Protein AF-A0A3D4ZJP1-F1 (afdb_monomer_lite)

Sequence (135 aa):
MFPLFLSSDGKLFPSTAQRVWLLLAASKVKVLAYTPKEESEINAKILFQKARDAAASLLEEYRNELEQSIQKELGRLTALGDYQTSQVEKTALDEVRHHRQARLALFNEAVEKEVHALRNFHPSLSCKLMVSLGG

Foldseek 3Di:
DFDWDQDPVGDTDVVVRVVVVVCVVPDPDDCPDDDDPVRVVVVVVVVVVVVCVVVVVVVVVVLVVLVVVLVVVVVVVVVVLVVQLVVLVVDPDPVSSVVSVVVSVVVVVVSVVVSVCSNPDDDPPDDDDDDDPDD

Secondary structure (DSSP, 8-state):
--PPPBPTTS-B-HHHHHHHHHHHHHS----S----HHHHHHHHHHHHHHHHHHHHHHHHHHHHHHHHHHHHHHHHHHHHHHHHHHHHHT-S-HHHHHHHHHHHHHHHHHHHHHHHHHHT---------------

Radius of gyration: 27.96 Å; chains: 1; bounding box: 59×34×74 Å

Structure (mmCIF, N/CA/C/O backbone):
data_AF-A0A3D4ZJP1-F1
#
_entry.id   AF-A0A3D4ZJP1-F1
#
loop_
_atom_site.group_PDB
_atom_site.id
_atom_site.type_symbol
_atom_site.label_atom_id
_atom_site.label_alt_id
_atom_site.label_comp_id
_atom_site.label_asym_id
_atom_site.label_entity_id
_atom_site.label_seq_id
_atom_site.pdbx_PDB_ins_code
_atom_site.Cartn_x
_atom_site.Cartn_y
_atom_site.Cartn_z
_atom_site.occupancy
_atom_site.B_iso_or_equiv
_atom_site.auth_seq_id
_atom_site.auth_comp_id
_atom_site.auth_asym_id
_atom_site.auth_atom_id
_atom_site.pdbx_PDB_model_num
ATOM 1 N N . MET A 1 1 ? -34.333 0.331 7.446 1.00 55.53 1 MET A N 1
ATOM 2 C CA . MET A 1 1 ? -33.287 -0.462 6.762 1.00 55.53 1 MET A CA 1
ATOM 3 C C . MET A 1 1 ? -32.349 -0.983 7.843 1.00 55.53 1 MET A C 1
ATOM 5 O O . MET A 1 1 ? -31.976 -0.180 8.687 1.00 55.53 1 MET A O 1
ATOM 9 N N . PHE A 1 2 ? -32.060 -2.285 7.904 1.00 61.75 2 PHE A N 1
ATOM 10 C CA . PHE A 1 2 ? -31.168 -2.869 8.920 1.00 61.75 2 PHE A CA 1
ATOM 11 C C . PHE A 1 2 ? -29.873 -3.385 8.269 1.00 61.75 2 PHE A C 1
ATOM 13 O O . PHE A 1 2 ? -29.917 -3.789 7.103 1.00 61.75 2 PHE A O 1
ATOM 20 N N . PRO A 1 3 ? -28.730 -3.370 8.981 1.00 70.62 3 PRO A N 1
ATOM 21 C CA . PRO A 1 3 ? -27.468 -3.892 8.462 1.00 70.62 3 PRO A CA 1
ATOM 22 C C . PRO A 1 3 ? -27.575 -5.376 8.091 1.00 70.62 3 PRO A C 1
ATOM 24 O O . PRO A 1 3 ? -28.120 -6.168 8.864 1.00 70.62 3 PRO A O 1
ATOM 27 N N . LEU A 1 4 ? -27.041 -5.744 6.924 1.00 72.75 4 LEU A N 1
ATOM 28 C CA . LEU A 1 4 ? -26.951 -7.127 6.454 1.00 72.75 4 LEU A CA 1
ATOM 29 C C . LEU A 1 4 ? -25.629 -7.758 6.895 1.00 72.75 4 LEU A C 1
ATOM 31 O O . LEU A 1 4 ? -24.588 -7.103 6.877 1.00 72.75 4 LEU A O 1
ATOM 35 N N . PHE A 1 5 ? -25.667 -9.043 7.241 1.00 73.81 5 PHE A N 1
ATOM 36 C CA . PHE A 1 5 ? -24.460 -9.815 7.519 1.00 73.81 5 PHE A CA 1
ATOM 37 C C . PHE A 1 5 ? -23.880 -10.370 6.219 1.00 73.81 5 PHE A C 1
ATOM 39 O O . PHE A 1 5 ? -24.604 -10.990 5.434 1.00 73.81 5 PHE A O 1
ATOM 46 N N . LEU A 1 6 ? -22.580 -10.146 6.022 1.00 64.44 6 LEU A N 1
ATOM 47 C CA . LEU A 1 6 ? -21.780 -10.754 4.965 1.00 64.44 6 LEU A CA 1
ATOM 48 C C . LEU A 1 6 ? -20.966 -11.894 5.578 1.00 64.44 6 LEU A C 1
ATOM 50 O O . LEU A 1 6 ? -20.211 -11.673 6.525 1.00 64.44 6 LEU A O 1
ATOM 54 N N . SER A 1 7 ? -21.137 -13.107 5.065 1.00 71.50 7 SER A N 1
ATOM 55 C CA . SER A 1 7 ? -20.356 -14.264 5.501 1.00 71.50 7 SER A CA 1
ATOM 56 C C . SER A 1 7 ? -18.935 -14.254 4.928 1.00 71.50 7 SER A C 1
ATOM 58 O O . SER A 1 7 ? -18.621 -13.511 3.996 1.00 71.50 7 SER A O 1
ATOM 60 N N . SER A 1 8 ? -18.072 -15.122 5.463 1.00 66.44 8 SER A N 1
ATOM 61 C CA . SER A 1 8 ? -16.702 -15.322 4.970 1.00 66.44 8 SER A CA 1
ATOM 62 C C . SER A 1 8 ? -16.637 -15.823 3.520 1.00 66.44 8 SER A C 1
ATOM 64 O O . SER A 1 8 ? -15.652 -15.555 2.841 1.00 66.44 8 SER A O 1
ATOM 66 N N . ASP A 1 9 ? -17.687 -16.485 3.021 1.00 77.75 9 ASP A N 1
ATOM 67 C CA . ASP A 1 9 ? -17.853 -16.886 1.614 1.00 77.75 9 ASP A CA 1
ATOM 68 C C . ASP A 1 9 ? -18.565 -15.825 0.746 1.00 77.75 9 ASP A C 1
ATOM 70 O O . ASP A 1 9 ? -18.923 -16.099 -0.398 1.00 77.75 9 ASP A O 1
ATOM 74 N N . GLY A 1 10 ? -18.769 -14.606 1.261 1.00 76.12 10 GLY A N 1
ATOM 75 C CA . GLY A 1 10 ? -19.270 -13.461 0.491 1.00 76.12 10 GLY A CA 1
ATOM 76 C C . GLY A 1 10 ? -20.780 -13.449 0.242 1.00 76.12 10 GLY A C 1
ATOM 77 O O . GLY A 1 10 ? -21.258 -12.686 -0.598 1.00 76.12 10 GLY A O 1
ATOM 78 N N . LYS A 1 11 ? -21.555 -14.269 0.959 1.00 78.38 11 LYS A N 1
ATOM 79 C CA . LYS A 1 11 ? -23.014 -14.326 0.818 1.00 78.38 11 LYS A CA 1
ATOM 80 C C . LYS A 1 11 ? -23.709 -13.405 1.811 1.00 78.38 11 LYS A C 1
ATOM 82 O O . LYS A 1 11 ? -23.265 -13.215 2.943 1.00 78.38 11 LYS A O 1
ATOM 87 N N . LEU A 1 12 ? -24.835 -12.847 1.373 1.00 77.62 12 LEU A N 1
ATOM 88 C CA . LEU A 1 12 ? -25.717 -12.023 2.194 1.00 77.62 12 LEU A CA 1
ATOM 89 C C . LEU A 1 12 ? -26.919 -12.849 2.647 1.00 77.62 12 LEU A C 1
ATOM 91 O O . LEU A 1 12 ? -27.537 -13.546 1.842 1.00 77.62 12 LEU A O 1
ATOM 95 N N . PHE A 1 13 ? -27.291 -12.717 3.920 1.00 79.56 13 PHE A N 1
ATOM 96 C CA . PHE A 1 13 ? -28.424 -13.441 4.506 1.00 79.56 13 PHE A CA 1
ATOM 97 C C . PHE A 1 13 ? -29.442 -12.470 5.124 1.00 79.56 13 PHE A C 1
ATOM 99 O O . PHE A 1 13 ? -29.441 -12.266 6.340 1.00 79.56 13 PHE A O 1
ATOM 106 N N . PRO A 1 14 ? -30.324 -11.850 4.315 1.00 80.56 14 PRO A N 1
ATOM 107 C CA . PRO A 1 14 ? -31.226 -10.796 4.783 1.00 80.56 14 PRO A CA 1
ATOM 108 C C . PRO A 1 14 ? -32.246 -11.260 5.817 1.00 80.56 14 PRO A C 1
ATOM 110 O O . PRO A 1 14 ? -32.472 -10.571 6.807 1.00 80.56 14 PRO A O 1
ATOM 113 N N . SER A 1 15 ? -32.824 -12.443 5.624 1.00 81.69 15 SER A N 1
ATOM 114 C CA . SER A 1 15 ? -33.786 -13.048 6.550 1.00 81.69 15 SER A CA 1
ATOM 115 C C . SER A 1 15 ? -33.142 -13.389 7.895 1.00 81.69 15 SER A C 1
ATOM 117 O O . SER A 1 15 ? -33.716 -13.108 8.948 1.00 81.69 15 SER A O 1
ATOM 119 N N . THR A 1 16 ? -31.918 -13.922 7.879 1.00 79.50 16 THR A N 1
ATOM 120 C CA . THR A 1 16 ? -31.125 -14.161 9.093 1.00 79.50 16 THR A CA 1
ATOM 121 C C . THR A 1 16 ? -30.781 -12.849 9.788 1.00 79.50 16 THR A C 1
ATOM 123 O O . THR A 1 16 ? -30.969 -12.737 10.997 1.00 79.50 16 THR A O 1
ATOM 126 N N . ALA A 1 17 ? -30.354 -11.833 9.030 1.00 76.50 17 ALA A N 1
ATOM 127 C CA . ALA A 1 17 ? -30.058 -10.511 9.568 1.00 76.50 17 ALA A CA 1
ATOM 128 C C . ALA A 1 17 ? -31.276 -9.897 10.261 1.00 76.50 17 ALA A C 1
ATOM 130 O O . ALA A 1 17 ? -31.193 -9.496 11.420 1.00 76.50 17 ALA A O 1
ATOM 131 N N . GLN A 1 18 ? -32.432 -9.919 9.599 1.00 80.88 18 GLN A N 1
ATOM 132 C CA . GLN A 1 18 ? -33.685 -9.441 10.168 1.00 80.88 18 GLN A CA 1
ATOM 133 C C . GLN A 1 18 ? -34.052 -10.184 11.455 1.00 80.88 18 GLN A C 1
ATOM 135 O O . GLN A 1 18 ? -34.408 -9.554 12.448 1.00 80.88 18 GLN A O 1
ATOM 140 N N . ARG A 1 19 ? -33.952 -11.519 11.457 1.00 79.56 19 ARG A N 1
ATOM 141 C CA . ARG A 1 19 ? -34.281 -12.348 12.622 1.00 79.56 19 ARG A CA 1
ATOM 142 C C . ARG A 1 19 ? -33.374 -12.043 13.811 1.00 79.56 19 ARG A C 1
ATOM 144 O O . ARG A 1 19 ? -33.872 -11.926 14.924 1.00 79.56 19 ARG A O 1
ATOM 151 N N . VAL A 1 20 ? -32.071 -11.889 13.586 1.00 76.25 20 VAL A N 1
ATOM 152 C CA . VAL A 1 20 ? -31.110 -11.510 14.633 1.00 76.25 20 VAL A CA 1
ATOM 153 C C . VAL A 1 20 ? -31.426 -10.118 15.174 1.00 76.25 20 VAL A C 1
ATOM 155 O O . VAL A 1 20 ? -31.479 -9.946 16.386 1.00 76.25 20 VAL A O 1
ATOM 158 N N . TRP A 1 21 ? -31.716 -9.143 14.309 1.00 78.00 21 TRP A N 1
ATOM 159 C CA . TRP A 1 21 ? -32.101 -7.798 14.746 1.00 78.00 21 TRP A CA 1
ATOM 160 C C . TRP A 1 21 ? -33.398 -7.786 15.555 1.00 78.00 21 TRP A C 1
ATOM 162 O O . TRP A 1 21 ? -33.473 -7.104 16.573 1.00 78.00 21 TRP A O 1
ATOM 172 N N . LEU A 1 22 ? -34.398 -8.571 15.148 1.00 81.88 22 LEU A N 1
ATOM 173 C CA . LEU A 1 22 ? -35.640 -8.736 15.904 1.00 81.88 22 LEU A CA 1
ATOM 174 C C . LEU A 1 22 ? -35.396 -9.406 17.261 1.00 81.88 22 LEU A C 1
ATOM 176 O O . LEU A 1 22 ? -35.972 -8.978 18.256 1.00 81.88 22 LEU A O 1
ATOM 180 N N . LEU A 1 23 ? -34.524 -10.417 17.322 1.00 78.06 23 LEU A N 1
ATOM 181 C CA . LEU A 1 23 ? -34.141 -11.068 18.577 1.00 78.06 23 LEU A CA 1
ATOM 182 C C . LEU A 1 23 ? -33.404 -10.106 19.509 1.00 78.06 23 LEU A C 1
ATOM 184 O O . LEU A 1 23 ? -33.746 -10.039 20.683 1.00 78.06 23 LEU A O 1
ATOM 188 N N . LEU A 1 24 ? -32.453 -9.327 18.991 1.00 70.88 24 LEU A N 1
ATOM 189 C CA . LEU A 1 24 ? -31.745 -8.301 19.759 1.00 70.88 24 LEU A CA 1
ATOM 190 C C . LEU A 1 24 ? -32.714 -7.234 20.286 1.00 70.88 24 LEU A C 1
ATOM 192 O O . LEU A 1 24 ? -32.637 -6.871 21.456 1.00 70.88 24 LEU A O 1
ATOM 196 N N . ALA A 1 25 ? -33.666 -6.789 19.460 1.00 74.06 25 ALA A N 1
ATOM 197 C CA . ALA A 1 25 ? -34.672 -5.802 19.847 1.00 74.06 25 ALA A CA 1
ATOM 198 C C . ALA A 1 25 ? -35.676 -6.331 20.889 1.00 74.06 25 ALA A C 1
ATOM 200 O O . ALA A 1 25 ? -36.110 -5.579 21.758 1.00 74.06 25 ALA A O 1
ATOM 201 N N . ALA A 1 26 ? -36.051 -7.611 20.808 1.00 76.31 26 ALA A N 1
ATOM 202 C CA . ALA A 1 26 ? -36.988 -8.245 21.737 1.00 76.31 26 ALA A CA 1
ATOM 203 C C . ALA A 1 26 ? -36.313 -8.774 23.015 1.00 76.31 26 ALA A C 1
ATOM 205 O O . ALA A 1 26 ? -36.982 -9.019 24.022 1.00 76.31 26 ALA A O 1
ATOM 206 N N . SER A 1 27 ? -34.996 -8.986 22.988 1.00 70.94 27 SER A N 1
ATOM 207 C CA . SER A 1 27 ? -34.256 -9.518 24.126 1.00 70.94 27 SER A CA 1
ATOM 208 C C . SER A 1 27 ? -34.153 -8.490 25.254 1.00 70.94 27 SER A C 1
ATOM 210 O O . SER A 1 27 ? -33.738 -7.350 25.055 1.00 70.94 27 SER A O 1
ATOM 212 N N . LYS A 1 28 ? -34.495 -8.906 26.481 1.00 61.91 28 LYS A N 1
ATOM 213 C CA . LYS A 1 28 ? -34.124 -8.152 27.683 1.00 61.91 28 LYS A CA 1
ATOM 214 C C . LYS A 1 28 ? -32.607 -8.222 27.812 1.00 61.91 28 LYS A C 1
ATOM 216 O O . LYS A 1 28 ? -32.070 -9.241 28.241 1.00 61.91 28 LYS A O 1
ATOM 221 N N . VAL A 1 29 ? -31.927 -7.155 27.405 1.00 64.81 29 VAL A N 1
ATOM 222 C 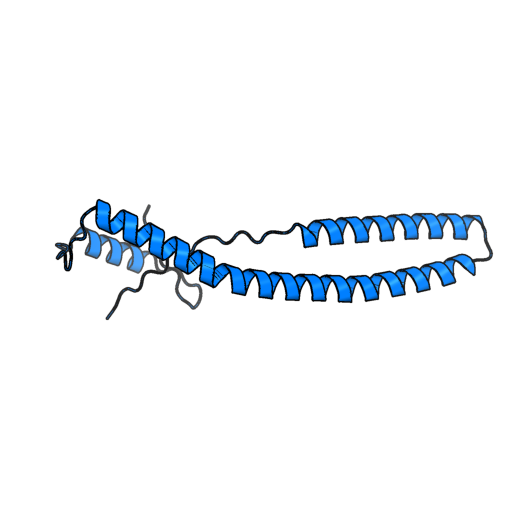CA . VAL A 1 29 ? -30.473 -7.047 27.512 1.00 64.81 29 VAL A CA 1
ATOM 223 C C . VAL A 1 29 ? -30.096 -7.158 28.986 1.00 64.81 29 VAL A C 1
ATOM 225 O O . VAL A 1 29 ? -30.386 -6.273 29.790 1.00 64.81 29 VAL A O 1
ATOM 228 N N . LYS A 1 30 ? -29.468 -8.275 29.360 1.00 63.75 30 LYS A N 1
ATOM 229 C CA . LYS A 1 30 ? -28.834 -8.404 30.668 1.00 63.75 30 LYS A CA 1
ATOM 230 C C . LYS A 1 30 ? -27.516 -7.647 30.592 1.00 63.75 30 LYS A C 1
ATOM 232 O O . LYS A 1 30 ? -26.583 -8.097 29.933 1.00 63.7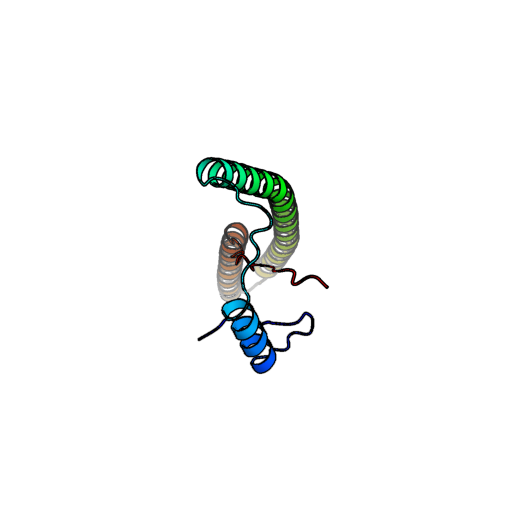5 30 LYS A O 1
ATOM 237 N N . VAL A 1 31 ? -27.449 -6.495 31.250 1.00 64.38 31 VAL A N 1
ATOM 238 C CA . VAL A 1 31 ? -26.198 -5.747 31.396 1.00 64.38 31 VAL A CA 1
ATOM 239 C C . VAL A 1 31 ? -25.254 -6.598 32.246 1.00 64.38 31 VAL A C 1
ATOM 241 O O . VAL A 1 31 ? -25.478 -6.772 33.440 1.00 64.38 31 VAL A O 1
ATOM 244 N N . LEU A 1 32 ? -24.249 -7.205 31.607 1.00 68.94 32 LEU A N 1
ATOM 245 C CA . LEU A 1 32 ? -23.260 -8.053 32.284 1.00 68.94 32 LEU A CA 1
ATOM 246 C C . LEU A 1 32 ? -22.257 -7.219 33.086 1.00 68.94 32 LEU A C 1
ATOM 248 O O . LEU A 1 32 ? -21.802 -7.650 34.140 1.00 68.94 32 LEU A O 1
ATOM 252 N N . ALA A 1 33 ? -21.947 -6.023 32.593 1.00 62.19 33 ALA A N 1
ATOM 253 C CA . ALA A 1 33 ? -21.112 -5.039 33.255 1.00 62.19 33 ALA A CA 1
ATOM 254 C C . ALA A 1 33 ? -21.547 -3.642 32.806 1.00 62.19 33 ALA A C 1
ATOM 256 O O . ALA A 1 33 ? -21.898 -3.440 31.642 1.00 62.19 33 ALA A O 1
ATOM 257 N N . TYR A 1 34 ? -21.533 -2.691 33.736 1.00 73.94 34 TYR A N 1
ATOM 258 C CA . TYR A 1 34 ? -21.738 -1.279 33.449 1.00 73.94 34 TYR A CA 1
ATOM 259 C C . TYR A 1 34 ? -20.444 -0.543 33.760 1.00 73.94 34 TYR A C 1
ATOM 261 O O . TYR A 1 34 ? -19.989 -0.547 34.902 1.00 73.94 34 TYR A O 1
ATOM 269 N N . THR A 1 35 ? -19.863 0.075 32.741 1.00 76.62 35 THR A N 1
ATOM 270 C CA . THR A 1 35 ? -18.707 0.951 32.899 1.00 76.62 35 THR A CA 1
ATOM 271 C C . THR A 1 35 ? -19.217 2.390 32.887 1.00 76.62 35 THR A C 1
ATOM 273 O O . THR A 1 35 ? -19.894 2.777 31.929 1.00 76.62 35 THR A O 1
ATOM 276 N N . PRO A 1 36 ? -18.936 3.199 33.922 1.00 87.06 36 PRO A N 1
ATOM 277 C CA . PRO A 1 36 ? -19.253 4.619 33.913 1.00 87.06 36 PRO A CA 1
ATOM 278 C C . PRO A 1 36 ? -18.703 5.307 32.660 1.00 87.06 36 PRO A C 1
ATOM 280 O O . PRO A 1 36 ? -17.685 4.900 32.092 1.00 87.06 36 PRO A O 1
ATOM 283 N N . LYS A 1 37 ? -19.380 6.370 32.220 1.00 80.75 37 LYS A N 1
ATOM 284 C CA . LYS A 1 37 ? -19.011 7.106 31.003 1.00 80.75 37 LYS A CA 1
ATOM 285 C C . LYS A 1 37 ? -17.553 7.578 31.036 1.00 80.75 37 LYS A C 1
ATOM 287 O O . LYS A 1 37 ? -16.838 7.394 30.060 1.00 80.75 37 LYS A O 1
ATOM 292 N N . GLU A 1 38 ? -17.113 8.125 32.164 1.00 86.31 38 GLU A N 1
ATOM 293 C CA . GLU A 1 38 ? -15.748 8.633 32.360 1.00 86.31 38 GLU A CA 1
ATOM 294 C C . GLU A 1 38 ? -14.696 7.539 32.144 1.00 86.31 38 GLU A C 1
ATOM 296 O O . GLU A 1 38 ? -13.730 7.718 31.405 1.00 86.31 38 GLU A O 1
ATOM 301 N N . GLU A 1 39 ? -14.926 6.362 32.720 1.00 80.38 39 GLU A N 1
ATOM 302 C CA . GLU A 1 39 ? -14.031 5.213 32.597 1.00 80.38 39 GLU A CA 1
ATOM 303 C C . GLU A 1 39 ? -14.075 4.611 31.179 1.00 80.38 39 GLU A C 1
ATOM 305 O O . GLU A 1 39 ? -13.049 4.205 30.631 1.00 80.38 39 GLU A O 1
ATOM 310 N N . SER A 1 40 ? -15.237 4.651 30.520 1.00 74.94 40 SER A N 1
ATOM 311 C CA . SER A 1 40 ? -15.392 4.251 29.115 1.00 74.94 40 SER A CA 1
ATOM 312 C C . SER A 1 40 ? -14.624 5.166 28.158 1.00 74.94 40 SER A C 1
ATOM 314 O O . SER A 1 40 ? -13.989 4.681 27.224 1.00 74.94 40 SER A O 1
ATOM 316 N N . GLU A 1 41 ? -14.638 6.481 28.389 1.00 79.06 41 GLU A N 1
ATOM 317 C CA . GLU A 1 41 ? -13.880 7.450 27.588 1.00 79.06 41 GLU A CA 1
ATOM 318 C C . GLU A 1 41 ? -12.367 7.258 27.742 1.00 79.06 41 GLU A C 1
ATOM 320 O O . GLU A 1 41 ? -11.623 7.345 26.760 1.00 79.06 41 GLU A O 1
ATOM 325 N N . ILE A 1 42 ? -11.905 6.954 28.958 1.00 84.94 42 ILE A N 1
ATOM 326 C CA . ILE A 1 42 ? -10.502 6.619 29.229 1.00 84.94 42 ILE A CA 1
ATOM 327 C C . ILE A 1 42 ? -10.119 5.329 28.497 1.00 84.94 42 ILE A C 1
ATOM 329 O O . ILE A 1 42 ? -9.134 5.308 27.757 1.00 84.94 42 ILE A O 1
ATOM 333 N N . ASN A 1 43 ? -10.924 4.275 28.630 1.00 77.12 43 ASN A N 1
ATOM 334 C CA . ASN A 1 43 ? -10.672 2.994 27.973 1.00 77.12 43 ASN A CA 1
ATOM 335 C C . ASN A 1 43 ? -10.679 3.113 26.446 1.00 77.12 43 ASN A C 1
ATOM 337 O O . ASN A 1 43 ? -9.817 2.535 25.785 1.00 77.12 43 ASN A O 1
ATOM 341 N N . ALA A 1 44 ? -11.590 3.908 25.881 1.00 75.12 44 ALA A N 1
ATOM 342 C CA . ALA A 1 44 ? -11.616 4.194 24.453 1.00 75.12 44 ALA A CA 1
ATOM 343 C C . ALA A 1 44 ? -10.318 4.875 23.996 1.00 75.12 44 ALA A C 1
ATOM 345 O O . ALA A 1 44 ? -9.710 4.432 23.024 1.00 75.12 44 ALA A O 1
ATOM 346 N N . LYS A 1 45 ? -9.841 5.898 24.719 1.00 82.19 45 LYS A N 1
ATOM 347 C CA . LYS A 1 45 ? -8.559 6.561 24.417 1.00 82.19 45 LYS A CA 1
ATOM 348 C C . LYS A 1 45 ? -7.386 5.584 24.468 1.00 82.19 45 LYS A C 1
ATOM 350 O O . LYS A 1 45 ? -6.560 5.591 23.561 1.00 82.19 45 LYS A O 1
ATOM 355 N N . ILE A 1 46 ? -7.333 4.722 25.484 1.00 83.94 46 ILE A N 1
ATOM 356 C CA . ILE A 1 46 ? -6.284 3.699 25.620 1.00 83.94 46 ILE A CA 1
ATOM 357 C C . ILE A 1 46 ? -6.338 2.710 24.453 1.00 83.94 46 ILE A C 1
ATOM 359 O O . ILE A 1 46 ? -5.301 2.384 23.881 1.00 83.94 46 ILE A O 1
ATOM 363 N N . LEU A 1 47 ? -7.530 2.243 24.080 1.00 75.44 47 LEU A N 1
ATOM 364 C CA . LEU A 1 47 ? -7.721 1.339 22.947 1.00 75.44 47 LEU A CA 1
ATOM 365 C C . LEU A 1 47 ? -7.283 1.983 21.631 1.00 75.44 47 LEU A C 1
ATOM 367 O O . LEU A 1 47 ? -6.546 1.356 20.876 1.00 75.44 47 LEU A O 1
ATOM 371 N N . PHE A 1 48 ? -7.673 3.235 21.379 1.00 78.50 48 PHE A N 1
ATOM 372 C CA . PHE A 1 48 ? -7.235 3.970 20.193 1.00 78.50 48 PHE A CA 1
ATOM 373 C C . PHE A 1 48 ? -5.725 4.181 20.173 1.00 78.50 48 PHE A C 1
ATOM 375 O O . PHE A 1 48 ? -5.112 4.014 19.122 1.00 78.50 48 PHE A O 1
ATOM 382 N N . GLN A 1 49 ? -5.117 4.499 21.317 1.00 81.62 49 GLN A N 1
ATOM 383 C CA . GLN A 1 49 ? -3.671 4.653 21.410 1.00 81.62 49 GLN A CA 1
ATOM 384 C C . GLN A 1 49 ? -2.957 3.329 21.125 1.00 81.62 49 GLN A C 1
ATOM 386 O O . GLN A 1 49 ? -2.102 3.284 20.252 1.00 81.62 49 GLN A O 1
ATOM 391 N N . LYS A 1 50 ? -3.373 2.228 21.762 1.00 80.00 50 LYS A N 1
ATOM 392 C CA . LYS A 1 50 ? -2.799 0.898 21.509 1.00 80.00 50 LYS A CA 1
ATOM 393 C C . LYS A 1 50 ? -2.975 0.454 20.060 1.00 80.00 50 LYS A C 1
ATOM 395 O O . LYS A 1 50 ? -2.051 -0.106 19.480 1.00 80.00 50 LYS A O 1
ATOM 400 N N . ALA A 1 51 ? -4.145 0.704 19.473 1.00 74.50 51 ALA A N 1
ATOM 401 C CA . ALA A 1 51 ? -4.401 0.411 18.069 1.00 74.50 51 ALA A CA 1
ATOM 402 C C . ALA A 1 51 ? -3.497 1.245 17.154 1.00 74.50 51 ALA A C 1
ATOM 404 O O . ALA A 1 51 ? -2.953 0.710 16.194 1.00 74.50 51 ALA A O 1
ATOM 405 N N . ARG A 1 52 ? -3.296 2.531 17.467 1.00 76.25 52 ARG A N 1
ATOM 406 C CA . ARG A 1 52 ? -2.384 3.413 16.734 1.00 76.25 52 ARG A CA 1
ATOM 407 C C . ARG A 1 52 ? -0.938 2.940 16.841 1.00 76.25 52 ARG A C 1
ATOM 409 O O . ARG A 1 52 ? -0.268 2.882 15.819 1.00 76.25 52 ARG A O 1
ATOM 416 N N . ASP A 1 53 ? -0.481 2.585 18.036 1.00 81.31 53 ASP A N 1
ATOM 417 C CA . ASP A 1 53 ? 0.887 2.121 18.274 1.00 81.31 53 ASP A CA 1
ATOM 418 C C . ASP A 1 53 ? 1.151 0.796 17.545 1.00 81.31 53 ASP A C 1
ATOM 420 O O . ASP A 1 53 ? 2.164 0.653 16.867 1.00 81.31 53 ASP A O 1
ATOM 424 N N . ALA A 1 54 ? 0.199 -0.143 17.601 1.00 78.88 54 ALA A N 1
ATOM 425 C CA . ALA A 1 54 ? 0.283 -1.405 16.869 1.00 78.88 54 ALA A CA 1
ATOM 426 C C . ALA A 1 54 ? 0.228 -1.204 15.344 1.00 78.88 54 ALA A C 1
ATOM 428 O O . ALA A 1 54 ? 0.959 -1.856 14.600 1.00 78.88 54 ALA A O 1
ATOM 429 N N . ALA A 1 55 ? -0.625 -0.293 14.868 1.00 76.56 55 ALA A N 1
ATOM 430 C CA . ALA A 1 55 ? -0.735 0.018 13.450 1.00 76.56 55 ALA A CA 1
ATOM 431 C C . ALA A 1 55 ? 0.488 0.776 12.923 1.00 76.56 55 ALA A C 1
ATOM 433 O O . ALA A 1 55 ? 0.816 0.617 11.755 1.00 76.56 55 ALA A O 1
ATOM 434 N N . ALA A 1 56 ? 1.169 1.581 13.745 1.00 78.12 56 ALA A N 1
ATOM 435 C CA . ALA A 1 56 ? 2.308 2.385 13.310 1.00 78.12 56 ALA A CA 1
ATOM 436 C C . ALA A 1 56 ? 3.446 1.515 12.763 1.00 78.12 56 ALA A C 1
ATOM 438 O O . ALA A 1 56 ? 3.926 1.773 11.663 1.00 78.12 56 ALA A O 1
ATOM 439 N N . SER A 1 57 ? 3.827 0.456 13.484 1.00 78.69 57 SER A N 1
ATOM 440 C CA . SER A 1 57 ? 4.859 -0.481 13.024 1.00 78.69 57 SER A CA 1
ATOM 441 C C . SER A 1 57 ? 4.453 -1.182 11.729 1.00 78.69 57 SER A C 1
ATOM 443 O O . SER A 1 57 ? 5.223 -1.199 10.776 1.00 78.69 57 SER A O 1
ATOM 445 N N . LEU A 1 58 ? 3.214 -1.678 11.665 1.00 79.00 58 LEU A N 1
ATOM 446 C CA . LEU A 1 58 ? 2.685 -2.355 10.481 1.00 79.00 58 LEU A CA 1
ATOM 447 C C . LEU A 1 58 ? 2.632 -1.417 9.260 1.00 79.00 58 LEU A C 1
ATOM 449 O O . LEU A 1 58 ? 2.951 -1.811 8.144 1.00 79.00 58 LEU A O 1
ATOM 453 N N . LEU A 1 59 ? 2.226 -0.160 9.462 1.00 78.31 59 LEU A N 1
ATOM 454 C CA . LEU A 1 59 ? 2.167 0.850 8.405 1.00 78.31 59 LEU A CA 1
ATOM 455 C C . LEU A 1 59 ? 3.561 1.228 7.904 1.00 78.31 59 LEU A C 1
ATOM 457 O O . LEU A 1 59 ? 3.725 1.412 6.701 1.00 78.31 59 LEU A O 1
ATOM 461 N N . GLU A 1 60 ? 4.553 1.329 8.790 1.00 82.31 60 GLU A N 1
ATOM 462 C CA . GLU A 1 60 ? 5.944 1.556 8.385 1.00 82.31 60 GLU A CA 1
ATOM 463 C C . GLU A 1 60 ? 6.511 0.363 7.605 1.00 82.31 60 GLU A C 1
ATOM 465 O O . GLU A 1 60 ? 7.169 0.562 6.586 1.00 82.31 60 GLU A O 1
ATOM 470 N N . GLU A 1 61 ? 6.209 -0.875 8.005 1.00 83.38 61 GLU A N 1
ATOM 471 C CA . GLU A 1 61 ? 6.574 -2.074 7.236 1.00 83.38 61 GLU A CA 1
ATOM 472 C C . GLU A 1 61 ? 5.982 -2.033 5.820 1.00 83.38 61 GLU A C 1
ATOM 474 O O . GLU A 1 61 ? 6.730 -2.079 4.842 1.00 83.38 61 GLU A O 1
ATOM 479 N N . TYR A 1 62 ? 4.667 -1.828 5.693 1.00 82.06 62 TYR A N 1
ATOM 480 C CA . TYR A 1 62 ? 4.012 -1.708 4.385 1.00 82.06 62 TYR A CA 1
ATOM 481 C C . TYR A 1 62 ? 4.562 -0.556 3.544 1.00 82.06 62 TYR A C 1
ATOM 483 O O . TYR A 1 62 ? 4.699 -0.679 2.326 1.00 82.06 62 TYR A O 1
ATOM 491 N N . ARG A 1 63 ? 4.877 0.581 4.173 1.00 82.44 63 ARG A N 1
ATOM 492 C CA . ARG A 1 63 ? 5.457 1.735 3.484 1.00 82.44 63 ARG A CA 1
ATOM 493 C C . ARG A 1 63 ? 6.843 1.411 2.934 1.00 82.44 63 ARG A C 1
ATOM 495 O O . ARG A 1 63 ? 7.145 1.788 1.803 1.00 82.44 63 ARG A O 1
ATOM 502 N N . ASN A 1 64 ? 7.659 0.698 3.703 1.00 85.25 64 ASN A N 1
ATOM 503 C CA . ASN A 1 64 ? 8.982 0.262 3.270 1.00 85.25 64 ASN A CA 1
ATOM 504 C C . ASN A 1 64 ? 8.894 -0.748 2.120 1.00 85.25 64 ASN A C 1
ATOM 506 O O . ASN A 1 64 ? 9.618 -0.606 1.136 1.00 85.25 64 ASN A O 1
ATOM 510 N N . GLU A 1 65 ? 7.989 -1.726 2.198 1.00 86.56 65 GLU A N 1
ATOM 511 C CA . GLU A 1 65 ? 7.749 -2.681 1.108 1.00 86.56 65 GLU A CA 1
ATOM 512 C C . GLU A 1 65 ? 7.286 -1.983 -0.178 1.00 86.56 65 GLU A C 1
ATOM 514 O O . GLU A 1 65 ? 7.795 -2.265 -1.268 1.00 86.56 65 GLU A O 1
ATOM 519 N N . LEU A 1 66 ? 6.357 -1.029 -0.055 1.00 83.06 66 LEU A N 1
ATOM 520 C CA . LEU A 1 66 ? 5.874 -0.239 -1.184 1.00 83.06 66 LEU A CA 1
ATOM 521 C C . LEU A 1 66 ? 7.008 0.572 -1.822 1.00 83.06 66 LEU A C 1
ATOM 523 O O . LEU A 1 66 ? 7.170 0.535 -3.041 1.00 83.06 66 LEU A O 1
ATOM 527 N N . GLU A 1 67 ? 7.818 1.269 -1.021 1.00 85.69 67 GLU A N 1
ATOM 528 C CA . GLU A 1 67 ? 8.937 2.069 -1.528 1.00 85.69 67 GLU A CA 1
ATOM 529 C C . GLU A 1 67 ? 9.998 1.189 -2.206 1.00 85.69 67 GLU A C 1
ATOM 531 O O . GLU A 1 67 ? 10.492 1.544 -3.275 1.00 85.69 67 GLU A O 1
ATOM 536 N N . GLN A 1 68 ? 10.300 0.006 -1.661 1.00 88.88 68 GLN A N 1
ATOM 537 C CA . GLN A 1 68 ? 11.194 -0.960 -2.311 1.00 88.88 68 GLN A CA 1
ATOM 538 C C . GLN A 1 68 ? 10.642 -1.431 -3.662 1.00 88.88 68 GLN A C 1
ATOM 540 O O . GLN A 1 68 ? 11.386 -1.518 -4.643 1.00 88.88 68 GLN A O 1
ATOM 545 N N . SER A 1 69 ? 9.338 -1.707 -3.739 1.00 87.44 69 SER A N 1
ATOM 546 C CA . SER A 1 69 ? 8.684 -2.083 -4.994 1.00 87.44 69 SER A CA 1
ATOM 547 C C . SER A 1 69 ? 8.744 -0.951 -6.023 1.00 87.44 69 SER A C 1
ATOM 549 O O . SER A 1 69 ? 9.076 -1.197 -7.185 1.00 87.44 69 SER A O 1
ATOM 551 N N . ILE A 1 70 ? 8.478 0.290 -5.600 1.00 85.31 70 ILE A N 1
ATOM 552 C CA . ILE A 1 70 ? 8.588 1.484 -6.449 1.00 85.31 70 ILE A CA 1
ATOM 553 C C . ILE A 1 70 ? 10.024 1.641 -6.958 1.00 85.31 70 ILE A C 1
ATOM 555 O O . ILE A 1 70 ? 10.224 1.827 -8.154 1.00 85.31 70 ILE A O 1
ATOM 559 N N . GLN A 1 71 ? 11.033 1.516 -6.092 1.00 87.69 71 GLN A N 1
ATOM 560 C CA . GLN A 1 71 ? 12.443 1.640 -6.478 1.00 87.69 71 GLN A CA 1
ATOM 561 C C . GLN A 1 71 ? 12.885 0.567 -7.473 1.00 87.69 71 GLN A C 1
ATOM 563 O O . GLN A 1 71 ? 13.598 0.868 -8.431 1.00 87.69 71 GLN A O 1
ATOM 568 N N . LYS A 1 72 ? 12.447 -0.679 -7.280 1.00 89.31 72 LYS A N 1
ATOM 569 C CA . LYS A 1 72 ? 12.738 -1.774 -8.209 1.00 89.31 72 LYS A CA 1
ATOM 570 C C . LYS A 1 72 ? 12.162 -1.494 -9.595 1.00 89.31 72 LYS A C 1
ATOM 572 O O . LYS A 1 72 ? 12.851 -1.677 -10.600 1.00 89.31 72 LYS A O 1
ATOM 577 N N . GLU A 1 73 ? 10.912 -1.047 -9.644 1.00 85.94 73 GLU A N 1
ATOM 578 C CA . GLU A 1 73 ? 10.233 -0.756 -10.903 1.00 85.94 73 GLU A CA 1
ATOM 579 C C . GLU A 1 73 ? 10.811 0.490 -11.586 1.00 85.94 73 GLU A C 1
ATOM 581 O O . GLU A 1 73 ? 11.051 0.473 -12.791 1.00 85.94 73 GLU A O 1
ATOM 586 N N . LEU A 1 74 ? 11.157 1.523 -10.812 1.00 87.75 74 LEU A N 1
ATOM 587 C CA . LEU A 1 74 ? 11.913 2.683 -11.286 1.00 87.75 74 LEU A CA 1
ATOM 588 C C . LEU A 1 74 ? 13.241 2.271 -11.918 1.00 87.75 74 LEU A C 1
ATOM 590 O O . LEU A 1 74 ? 13.524 2.679 -13.037 1.00 87.75 74 LEU A O 1
ATOM 594 N N . GLY A 1 75 ? 14.029 1.421 -11.256 1.00 86.38 75 GLY A N 1
ATOM 595 C CA . GLY A 1 75 ? 15.292 0.929 -11.812 1.00 86.38 75 GLY A CA 1
ATOM 596 C C . GLY A 1 75 ? 15.105 0.225 -13.161 1.00 86.38 75 GLY A C 1
ATOM 597 O O . GLY A 1 75 ? 15.889 0.437 -14.088 1.00 86.38 75 GLY A O 1
ATOM 598 N N . ARG A 1 76 ? 14.028 -0.559 -13.307 1.00 89.69 76 ARG A N 1
ATOM 599 C CA . ARG A 1 76 ? 13.658 -1.209 -14.574 1.00 89.69 76 ARG A CA 1
ATOM 600 C C . ARG A 1 76 ? 13.285 -0.193 -15.657 1.00 89.69 76 ARG A C 1
ATOM 602 O O . ARG A 1 76 ? 13.720 -0.339 -16.799 1.00 89.69 76 ARG A O 1
ATOM 609 N N . LEU A 1 77 ? 12.480 0.813 -15.314 1.00 86.69 77 LEU A N 1
ATOM 610 C CA . LEU A 1 77 ? 12.026 1.850 -16.242 1.00 86.69 77 LEU A CA 1
ATOM 611 C C . LEU A 1 77 ? 13.167 2.776 -16.676 1.00 86.69 77 LEU A C 1
ATOM 613 O O . LEU A 1 77 ? 13.268 3.075 -17.863 1.00 86.69 77 LEU A O 1
ATOM 617 N N . THR A 1 78 ? 14.069 3.150 -15.768 1.00 86.44 78 THR A N 1
ATOM 618 C CA . THR A 1 78 ? 15.271 3.932 -16.092 1.00 86.44 78 THR A CA 1
ATOM 619 C C . THR A 1 78 ? 16.168 3.170 -17.062 1.00 86.44 78 THR A C 1
ATOM 621 O O . THR A 1 78 ? 16.511 3.699 -18.113 1.00 86.44 78 THR A O 1
ATOM 624 N N . ALA A 1 79 ? 16.454 1.890 -16.795 1.00 88.75 79 ALA A N 1
ATOM 625 C CA . ALA A 1 79 ? 17.243 1.061 -17.710 1.00 88.75 79 ALA A CA 1
ATOM 626 C C . ALA A 1 79 ? 16.592 0.922 -19.102 1.00 88.75 79 ALA A C 1
ATOM 628 O O . ALA A 1 79 ? 17.285 0.921 -20.123 1.00 88.75 79 ALA A O 1
ATOM 629 N N . LEU A 1 80 ? 15.258 0.826 -19.166 1.00 88.44 80 LEU A N 1
ATOM 630 C CA . LEU A 1 80 ? 14.519 0.845 -20.431 1.00 88.44 80 LEU A CA 1
ATOM 631 C C . LEU A 1 80 ? 14.672 2.199 -21.147 1.00 88.44 80 LEU A C 1
ATOM 633 O O . LEU A 1 80 ? 14.887 2.221 -22.359 1.00 88.44 80 LEU A O 1
ATOM 637 N N . GLY A 1 81 ? 14.572 3.308 -20.412 1.00 86.56 81 GLY A N 1
ATOM 638 C CA . GLY A 1 81 ? 14.752 4.666 -20.924 1.00 86.56 81 GLY A CA 1
ATOM 639 C C . GLY A 1 81 ? 16.158 4.907 -21.475 1.00 86.56 81 GLY A C 1
ATOM 640 O O . GLY A 1 81 ? 16.298 5.417 -22.587 1.00 86.56 81 GLY A O 1
ATOM 641 N N . ASP A 1 82 ? 17.193 4.456 -20.769 1.00 87.44 82 ASP A N 1
ATOM 642 C CA . ASP A 1 82 ? 18.592 4.535 -21.209 1.00 87.44 82 ASP A CA 1
ATOM 643 C C . ASP A 1 82 ? 18.813 3.715 -22.484 1.00 87.44 82 ASP A C 1
ATOM 645 O O . ASP A 1 82 ? 19.402 4.187 -23.464 1.00 87.44 82 ASP A O 1
ATOM 649 N N . TYR A 1 83 ? 18.264 2.496 -22.521 1.00 90.12 83 TYR A N 1
ATOM 650 C CA . TYR A 1 83 ? 18.292 1.666 -23.719 1.00 90.12 83 TYR A CA 1
ATOM 651 C C . TYR A 1 83 ? 17.612 2.374 -24.897 1.00 90.12 83 TYR A C 1
ATOM 653 O O . TYR A 1 83 ? 18.201 2.465 -25.975 1.00 90.12 83 TYR A O 1
ATOM 661 N N . GLN A 1 84 ? 16.409 2.921 -24.705 1.00 87.56 84 GLN A N 1
ATOM 662 C CA . GLN A 1 84 ? 15.679 3.638 -25.753 1.00 87.56 84 GLN A CA 1
ATOM 663 C C . GLN A 1 84 ? 16.428 4.891 -26.220 1.00 87.56 84 GLN A C 1
ATOM 665 O O . GLN A 1 84 ? 16.542 5.097 -27.427 1.00 87.56 84 GLN A O 1
ATOM 670 N N . THR A 1 85 ? 17.015 5.665 -25.305 1.00 89.12 85 THR A N 1
ATOM 671 C CA . THR A 1 85 ? 17.871 6.821 -25.620 1.00 89.12 85 THR A CA 1
ATOM 672 C C . THR A 1 85 ? 19.016 6.408 -26.542 1.00 89.12 85 THR A C 1
ATOM 674 O O . THR A 1 85 ? 19.166 6.969 -27.629 1.00 89.12 85 THR A O 1
ATOM 677 N N . SER A 1 86 ? 19.736 5.336 -26.192 1.00 90.50 86 SER A N 1
ATOM 678 C CA . SER A 1 86 ? 20.857 4.832 -26.996 1.00 90.50 86 SER A CA 1
ATOM 679 C C . SER A 1 86 ? 20.449 4.383 -28.409 1.00 90.50 86 SER A C 1
ATOM 681 O O . SER A 1 86 ? 21.239 4.468 -29.349 1.00 90.50 86 SER A O 1
ATOM 683 N N . GLN A 1 87 ? 19.215 3.895 -28.588 1.00 88.50 87 GLN A N 1
ATOM 684 C CA . GLN A 1 87 ? 18.680 3.518 -29.903 1.00 88.50 87 GLN A CA 1
ATOM 685 C C . GLN A 1 87 ? 18.256 4.745 -30.714 1.00 88.50 87 GLN A C 1
ATOM 687 O O . GLN A 1 87 ? 18.412 4.779 -31.937 1.00 88.50 87 GLN A O 1
ATOM 692 N N . VAL A 1 88 ? 17.720 5.765 -30.046 1.00 87.56 88 VAL A N 1
ATOM 693 C CA . VAL A 1 88 ? 17.320 7.017 -30.687 1.00 87.56 88 VAL A CA 1
ATOM 694 C C . VAL A 1 88 ? 18.541 7.779 -31.193 1.00 87.56 88 VAL A C 1
ATOM 696 O O . VAL A 1 88 ? 18.528 8.211 -32.342 1.00 87.56 88 VAL A O 1
ATOM 699 N N . GLU A 1 89 ? 19.626 7.851 -30.423 1.00 85.81 89 GLU A N 1
ATOM 700 C CA . GLU A 1 89 ? 20.885 8.485 -30.845 1.00 85.81 89 GLU A CA 1
ATOM 701 C C . GLU A 1 89 ? 21.488 7.845 -32.104 1.00 85.81 89 GLU A C 1
ATOM 703 O O . GLU A 1 89 ? 22.024 8.541 -32.962 1.00 85.81 89 GLU A O 1
ATOM 708 N N . LYS A 1 90 ? 21.318 6.529 -32.278 1.00 89.81 90 LYS A N 1
ATOM 709 C CA . LYS A 1 90 ? 21.762 5.787 -33.473 1.00 89.81 90 LYS A CA 1
ATOM 710 C C . LYS A 1 90 ? 20.877 6.016 -34.707 1.00 89.81 90 LYS A C 1
ATOM 712 O O . LYS A 1 90 ? 21.152 5.467 -35.773 1.00 89.81 90 LYS A O 1
ATOM 717 N N . THR A 1 91 ? 19.796 6.789 -34.593 1.00 87.62 91 THR A N 1
ATOM 718 C CA . THR A 1 91 ? 18.877 7.057 -35.707 1.00 87.62 91 THR A CA 1
ATOM 719 C C . THR A 1 91 ? 19.487 8.083 -36.666 1.00 87.62 91 THR A C 1
ATOM 721 O O . THR A 1 91 ? 19.665 9.245 -36.305 1.00 87.62 91 THR A O 1
ATOM 724 N N . ALA A 1 92 ? 19.765 7.674 -37.907 1.00 83.06 92 ALA A N 1
ATOM 725 C CA . ALA A 1 92 ? 20.443 8.511 -38.904 1.00 83.06 92 ALA A CA 1
ATOM 726 C C . ALA A 1 92 ? 19.625 9.734 -39.370 1.00 83.06 92 ALA A C 1
ATOM 728 O O . ALA A 1 92 ? 20.189 10.804 -39.557 1.00 83.06 92 ALA A O 1
ATOM 729 N N . LEU A 1 93 ? 18.302 9.599 -39.520 1.00 91.88 93 LEU A N 1
ATOM 730 C CA . LEU A 1 93 ? 17.412 10.692 -39.940 1.00 91.88 93 LEU A CA 1
ATOM 731 C C . LEU A 1 93 ? 17.085 11.633 -38.774 1.00 91.88 93 LEU A C 1
ATOM 733 O O . LEU A 1 93 ? 16.479 11.202 -37.791 1.00 91.88 93 LEU A O 1
ATOM 737 N N . ASP A 1 94 ? 17.425 12.915 -38.911 1.00 87.44 94 ASP A N 1
ATOM 738 C CA . ASP A 1 94 ? 17.254 13.923 -37.855 1.00 87.44 94 ASP A CA 1
ATOM 739 C C . ASP A 1 94 ? 15.784 14.161 -37.476 1.00 87.44 94 ASP A C 1
ATOM 741 O O . ASP A 1 94 ? 15.465 14.245 -36.290 1.00 87.44 94 ASP A O 1
ATOM 745 N N . GLU A 1 95 ? 14.872 14.191 -38.451 1.00 88.62 95 GLU A N 1
ATOM 746 C CA . GLU A 1 95 ? 13.428 14.366 -38.216 1.00 88.62 95 GLU A CA 1
ATOM 747 C C . GLU A 1 95 ? 12.836 13.194 -37.416 1.00 88.62 95 GLU A C 1
ATOM 749 O O . GLU A 1 95 ? 12.083 13.376 -36.456 1.00 88.62 95 GLU A O 1
ATOM 754 N N . VAL A 1 96 ? 13.239 11.966 -37.763 1.00 86.88 96 VAL A N 1
ATOM 755 C CA . VAL A 1 96 ? 12.822 10.745 -37.058 1.00 86.88 96 VAL A CA 1
ATOM 756 C C . VAL A 1 96 ? 13.432 10.703 -35.657 1.00 86.88 96 VAL A C 1
ATOM 758 O O . VAL A 1 96 ? 12.770 10.272 -34.709 1.00 86.88 96 VAL A O 1
ATOM 761 N N . ARG A 1 97 ? 14.678 11.169 -35.508 1.00 89.56 97 ARG A N 1
ATOM 762 C CA . ARG A 1 97 ? 15.361 11.293 -34.216 1.00 89.56 97 ARG A CA 1
ATOM 763 C C . ARG A 1 97 ? 14.618 12.265 -33.303 1.00 8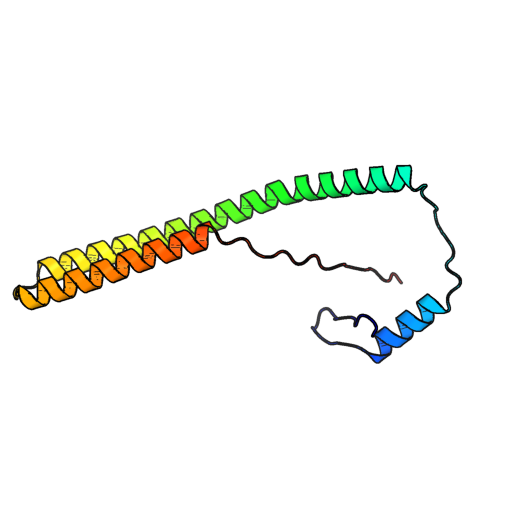9.56 97 ARG A C 1
ATOM 765 O O . ARG A 1 97 ? 14.246 11.862 -32.206 1.00 89.56 97 ARG A O 1
ATOM 772 N N . HIS A 1 98 ? 14.310 13.471 -33.781 1.00 86.56 98 HIS A N 1
ATOM 773 C CA . HIS A 1 98 ? 13.546 14.477 -33.034 1.00 86.56 98 HIS A CA 1
ATOM 774 C C . HIS A 1 98 ? 12.177 13.952 -32.594 1.00 86.56 98 HIS A C 1
ATOM 776 O O . HIS A 1 98 ? 11.822 14.047 -31.420 1.00 86.56 98 HIS A O 1
ATOM 782 N N . HIS A 1 99 ? 11.426 13.326 -33.504 1.00 89.50 99 HIS A N 1
ATOM 783 C CA . HIS A 1 99 ? 10.127 12.745 -33.167 1.00 89.50 99 HIS A CA 1
ATOM 784 C C . HIS A 1 99 ? 10.241 11.656 -32.082 1.00 89.50 99 HIS A C 1
ATOM 786 O O . HIS A 1 99 ? 9.438 11.602 -31.148 1.00 89.50 99 HIS A O 1
ATOM 792 N N . ARG A 1 100 ? 11.248 10.777 -32.171 1.00 88.94 100 ARG A N 1
ATOM 793 C CA . ARG A 1 100 ? 11.476 9.727 -31.166 1.00 88.94 100 ARG A CA 1
ATOM 794 C C . ARG A 1 100 ? 11.936 10.293 -29.820 1.00 88.94 100 ARG A C 1
ATOM 796 O O . ARG A 1 100 ? 11.480 9.789 -28.798 1.00 88.94 100 ARG A O 1
ATOM 803 N N . GLN A 1 101 ? 12.768 11.336 -29.815 1.00 89.94 101 GLN A N 1
ATOM 804 C CA . GLN A 1 101 ? 13.182 12.048 -28.600 1.00 89.94 101 GLN A CA 1
ATOM 805 C C . GLN A 1 101 ? 11.985 12.691 -27.897 1.00 89.94 101 GLN A C 1
ATOM 807 O O . GLN A 1 101 ? 11.804 12.489 -26.700 1.00 89.94 101 GLN A O 1
ATOM 812 N N . ALA A 1 102 ? 11.120 13.387 -28.641 1.00 90.38 102 ALA A N 1
ATOM 813 C CA . ALA A 1 102 ? 9.913 13.995 -28.086 1.00 90.38 102 ALA A CA 1
ATOM 814 C C . ALA A 1 102 ? 8.984 12.944 -27.455 1.00 90.38 102 ALA A C 1
ATOM 816 O O . ALA A 1 102 ? 8.475 13.131 -26.351 1.00 90.38 102 ALA A O 1
ATOM 817 N N . ARG A 1 103 ? 8.808 11.794 -28.117 1.00 90.69 103 ARG A N 1
ATOM 818 C CA . ARG A 1 103 ? 7.989 10.697 -27.584 1.00 90.69 103 ARG A CA 1
ATOM 819 C C . ARG A 1 103 ? 8.597 10.056 -26.332 1.00 90.69 103 ARG A C 1
ATOM 821 O O . ARG A 1 103 ? 7.854 9.681 -25.432 1.00 90.69 103 ARG A O 1
ATOM 828 N N . LEU A 1 104 ? 9.924 9.933 -26.276 1.00 89.25 104 LEU A N 1
ATOM 829 C CA . LEU A 1 104 ? 10.636 9.424 -25.102 1.00 89.25 104 LEU A CA 1
ATOM 830 C C . LEU A 1 104 ? 10.524 10.386 -23.911 1.00 89.25 104 LEU A C 1
ATOM 832 O O . LEU A 1 104 ? 10.288 9.942 -22.792 1.00 89.25 104 LEU A O 1
ATOM 836 N N . ALA A 1 105 ? 10.613 11.696 -24.154 1.00 88.62 105 ALA A N 1
ATOM 837 C CA . ALA A 1 105 ? 10.424 12.711 -23.120 1.00 88.62 105 ALA A CA 1
ATOM 838 C C . ALA A 1 105 ? 9.019 12.642 -22.497 1.00 88.62 105 ALA A C 1
ATOM 840 O O . ALA A 1 105 ? 8.897 12.626 -21.275 1.00 88.62 105 ALA A O 1
ATOM 841 N N . LEU A 1 106 ? 7.972 12.504 -23.322 1.00 90.69 106 LEU A N 1
ATOM 842 C CA . LEU A 1 106 ? 6.595 12.325 -22.840 1.00 90.69 106 LEU A CA 1
ATOM 843 C C . LEU A 1 106 ? 6.422 11.046 -22.009 1.00 90.69 106 LEU A C 1
ATOM 845 O O . LEU A 1 106 ? 5.702 11.049 -21.014 1.00 90.69 106 LEU A O 1
ATOM 849 N N . PHE A 1 107 ? 7.074 9.952 -22.412 1.00 88.12 107 PHE A N 1
ATOM 850 C CA . PHE A 1 107 ? 7.061 8.708 -21.643 1.00 88.12 107 PHE A CA 1
ATOM 851 C C . PHE A 1 107 ? 7.710 8.892 -20.265 1.00 88.12 107 PHE A C 1
ATOM 853 O O . PHE A 1 107 ? 7.111 8.517 -19.260 1.00 88.12 107 PHE A O 1
ATOM 860 N N . ASN A 1 108 ? 8.890 9.515 -20.206 1.00 86.31 108 ASN A N 1
ATOM 861 C CA . ASN A 1 108 ? 9.589 9.769 -18.945 1.00 86.31 108 ASN A CA 1
ATOM 862 C C . ASN A 1 108 ? 8.768 10.673 -18.012 1.00 86.31 108 ASN A C 1
ATOM 864 O O . ASN A 1 108 ? 8.633 10.371 -16.829 1.00 86.31 108 ASN A O 1
ATOM 868 N N . GLU A 1 109 ? 8.146 11.726 -18.550 1.00 90.19 109 GLU A N 1
ATOM 869 C CA . GLU A 1 109 ? 7.265 12.610 -17.779 1.00 90.19 109 GLU A CA 1
ATOM 870 C C . GLU A 1 109 ? 6.045 11.858 -17.210 1.00 90.19 109 GLU A C 1
ATOM 872 O O . GLU A 1 109 ? 5.636 12.085 -16.068 1.00 90.19 109 GLU A O 1
ATOM 877 N N . ALA A 1 110 ? 5.458 10.938 -17.983 1.00 88.81 110 ALA A N 1
ATOM 878 C CA . ALA A 1 110 ? 4.350 10.106 -17.516 1.00 88.81 110 ALA A CA 1
ATOM 879 C C . ALA A 1 110 ? 4.780 9.166 -16.376 1.00 88.81 110 ALA A C 1
ATOM 881 O O . ALA A 1 110 ? 4.071 9.061 -15.375 1.00 88.81 110 ALA A O 1
ATOM 882 N N . VAL A 1 111 ? 5.959 8.544 -16.493 1.00 85.94 111 VAL A N 1
ATOM 883 C CA . VAL A 1 111 ? 6.536 7.697 -15.437 1.00 85.94 111 VAL A CA 1
ATOM 884 C C . VAL A 1 111 ? 6.744 8.492 -14.147 1.00 85.94 111 VAL A C 1
ATOM 886 O O . VAL A 1 111 ? 6.340 8.033 -13.079 1.00 85.94 111 VAL A O 1
ATOM 889 N N . GLU A 1 112 ? 7.313 9.698 -14.221 1.00 86.25 112 GLU A N 1
ATOM 890 C CA . GLU A 1 112 ? 7.506 10.555 -13.042 1.00 86.25 112 GLU A CA 1
ATOM 891 C C . GLU A 1 112 ? 6.182 10.911 -12.354 1.00 86.25 112 GLU A C 1
ATOM 893 O O . GLU A 1 112 ? 6.075 10.837 -11.125 1.00 86.25 112 GLU A O 1
ATOM 898 N N . LYS A 1 113 ? 5.149 11.249 -13.135 1.00 87.94 113 LYS A N 1
ATOM 899 C CA . LYS A 1 113 ? 3.806 11.546 -12.614 1.00 87.94 113 LYS A CA 1
ATOM 900 C C . LYS A 1 113 ? 3.195 10.353 -11.888 1.00 87.94 113 LYS A C 1
ATOM 902 O O . LYS A 1 113 ? 2.628 10.519 -10.808 1.00 87.94 113 LYS A O 1
ATOM 907 N N . GLU A 1 114 ? 3.316 9.159 -12.453 1.00 84.50 114 GLU A N 1
ATOM 908 C CA . GLU A 1 114 ? 2.741 7.947 -11.872 1.00 84.50 114 GLU A CA 1
ATOM 909 C C . GLU A 1 114 ? 3.481 7.519 -10.599 1.00 84.50 114 GLU A C 1
ATOM 911 O O . GLU A 1 114 ? 2.854 7.194 -9.592 1.00 84.50 114 GLU A O 1
ATOM 916 N N . VAL A 1 115 ? 4.809 7.646 -10.578 1.00 83.69 115 VAL A N 1
ATOM 917 C CA . VAL A 1 115 ? 5.632 7.437 -9.375 1.00 83.69 115 VAL A CA 1
ATOM 918 C C . VAL A 1 115 ? 5.244 8.417 -8.268 1.00 83.69 1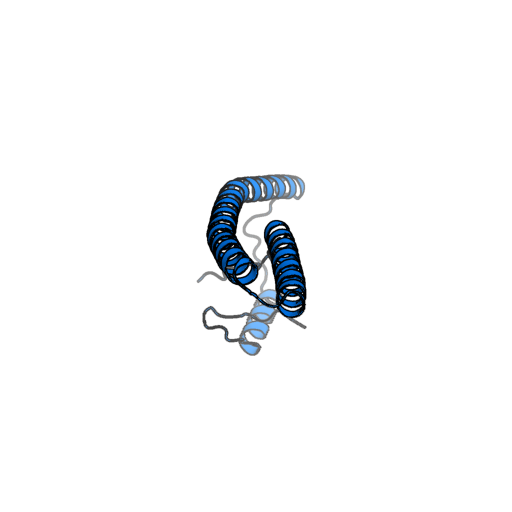15 VAL A C 1
ATOM 920 O O . VAL A 1 115 ? 5.122 8.027 -7.104 1.00 83.69 115 VAL A O 1
ATOM 923 N N . HIS A 1 116 ? 5.016 9.685 -8.615 1.00 83.69 116 HIS A N 1
ATOM 924 C CA . HIS A 1 116 ? 4.551 10.682 -7.657 1.00 83.69 116 HIS A CA 1
ATOM 925 C C . HIS A 1 116 ? 3.157 10.341 -7.107 1.00 83.69 116 HIS A C 1
ATOM 927 O O . HIS A 1 116 ? 2.923 10.462 -5.904 1.00 83.69 116 HIS A O 1
ATOM 933 N N . ALA A 1 117 ? 2.243 9.865 -7.956 1.00 83.88 117 ALA A N 1
ATOM 934 C CA . ALA A 1 117 ? 0.915 9.430 -7.534 1.00 83.88 117 ALA A CA 1
ATOM 935 C C . ALA A 1 117 ? 0.976 8.218 -6.589 1.00 83.88 117 ALA A C 1
ATOM 937 O O . ALA A 1 117 ? 0.319 8.225 -5.549 1.00 83.88 117 ALA A O 1
ATOM 938 N N . LEU A 1 118 ? 1.799 7.212 -6.904 1.00 79.06 118 LEU A N 1
ATOM 939 C CA . LEU A 1 118 ? 1.965 6.005 -6.087 1.00 79.06 118 LEU A CA 1
ATOM 940 C C . LEU A 1 118 ? 2.565 6.306 -4.708 1.00 79.06 118 LEU A C 1
ATOM 942 O O . LEU A 1 118 ? 2.100 5.759 -3.712 1.00 79.06 118 LEU A O 1
ATOM 946 N N . ARG A 1 119 ? 3.545 7.214 -4.623 1.00 79.12 119 ARG A N 1
ATOM 947 C CA . ARG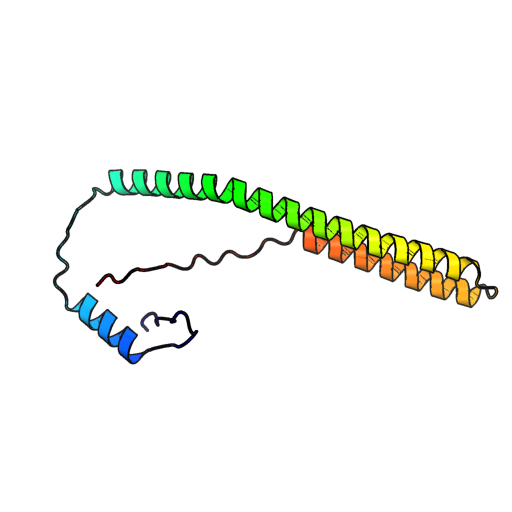 A 1 119 ? 4.143 7.629 -3.339 1.00 79.12 119 ARG A CA 1
ATOM 948 C C . ARG A 1 119 ? 3.179 8.388 -2.428 1.00 79.12 119 ARG A C 1
ATOM 950 O O . ARG A 1 119 ? 3.335 8.346 -1.211 1.00 79.12 119 ARG A O 1
ATOM 957 N N . ASN A 1 120 ? 2.195 9.066 -3.011 1.00 79.94 120 ASN A N 1
ATOM 958 C CA . ASN A 1 120 ? 1.175 9.823 -2.284 1.00 79.94 120 ASN A CA 1
ATOM 959 C C . ASN A 1 120 ? -0.147 9.050 -2.134 1.00 79.94 120 ASN A C 1
ATOM 961 O O . ASN A 1 120 ? -1.135 9.594 -1.634 1.00 79.94 120 ASN A O 1
ATOM 965 N N . PHE A 1 121 ? -0.196 7.794 -2.582 1.00 74.50 121 PHE A N 1
ATOM 966 C CA . PHE A 1 121 ? -1.384 6.967 -2.459 1.00 74.50 121 PHE A CA 1
ATOM 967 C C . PHE A 1 121 ? -1.555 6.504 -1.010 1.00 74.50 121 PHE A C 1
ATOM 969 O O . PHE A 1 121 ? -0.728 5.778 -0.461 1.00 74.50 121 PHE A O 1
ATOM 976 N N . HIS A 1 122 ? -2.673 6.888 -0.398 1.00 62.28 122 HIS A N 1
ATOM 977 C CA . HIS A 1 122 ? -3.069 6.409 0.920 1.00 62.28 122 HIS A CA 1
ATOM 978 C C . HIS A 1 122 ? -4.288 5.488 0.781 1.00 62.28 122 HIS A C 1
ATOM 980 O O . HIS A 1 122 ? -5.357 5.961 0.380 1.00 62.28 122 HIS A O 1
ATOM 986 N N . PRO A 1 123 ? -4.179 4.183 1.101 1.00 58.16 123 PRO A N 1
ATOM 987 C CA . PRO A 1 123 ? -5.326 3.291 1.043 1.00 58.16 123 PRO A CA 1
ATOM 988 C C . PRO A 1 123 ? -6.386 3.735 2.056 1.00 58.16 123 PRO A C 1
ATOM 990 O O . PRO A 1 123 ? -6.109 3.916 3.243 1.00 58.16 123 PRO A O 1
ATOM 993 N N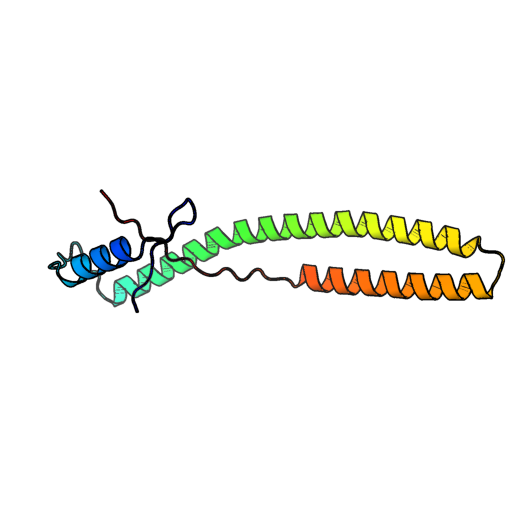 . SER A 1 124 ? -7.625 3.899 1.588 1.00 46.44 124 SER A N 1
ATOM 994 C CA . SER A 1 124 ? -8.768 4.167 2.460 1.00 46.44 124 SER A CA 1
ATOM 995 C C . SER A 1 124 ? -9.068 2.919 3.293 1.00 46.44 124 SER A C 1
ATOM 997 O O . SER A 1 124 ? -9.702 1.969 2.827 1.00 46.44 124 SER A O 1
ATOM 999 N N . LEU A 1 125 ? -8.590 2.904 4.538 1.00 49.53 125 LEU A N 1
ATOM 1000 C CA . LEU A 1 125 ? -8.933 1.870 5.508 1.00 49.53 125 LEU A CA 1
ATOM 1001 C C . LEU A 1 125 ? -10.358 2.129 6.009 1.00 49.53 125 LEU A C 1
ATOM 1003 O O . LEU A 1 125 ? -10.592 2.857 6.972 1.00 49.53 125 LEU A O 1
ATOM 1007 N N . SER A 1 126 ? -11.334 1.544 5.320 1.00 39.06 126 SER A N 1
ATOM 1008 C CA . SER A 1 126 ? -12.718 1.512 5.787 1.00 39.06 126 SER A CA 1
ATOM 1009 C C . SER A 1 126 ? -12.803 0.583 6.999 1.00 39.06 126 SER A C 1
ATOM 1011 O O . SER A 1 126 ? -12.616 -0.629 6.898 1.00 39.06 126 SER A O 1
ATOM 1013 N N . CYS A 1 127 ? -13.050 1.169 8.171 1.00 37.91 127 CYS A N 1
ATOM 1014 C CA . CYS A 1 127 ? -13.147 0.446 9.433 1.00 37.91 127 CYS A CA 1
ATOM 1015 C C . CYS A 1 127 ? -14.351 -0.512 9.381 1.00 37.91 127 CYS A C 1
ATOM 1017 O O . CYS A 1 127 ? -15.504 -0.080 9.424 1.00 37.91 127 CYS A O 1
ATOM 1019 N N . LYS A 1 128 ? -14.098 -1.817 9.240 1.00 42.94 128 LYS A N 1
ATOM 1020 C CA . LYS A 1 128 ? -15.141 -2.847 9.311 1.00 42.94 128 LYS A CA 1
ATOM 1021 C C . LYS A 1 128 ? -15.365 -3.197 10.778 1.00 42.94 128 LYS A C 1
ATOM 1023 O O . LYS A 1 128 ? -14.476 -3.733 11.432 1.00 42.94 128 LYS A O 1
ATOM 1028 N N . LEU A 1 129 ? -16.553 -2.898 11.298 1.00 38.41 129 LEU A N 1
ATOM 1029 C CA . LEU A 1 129 ? -16.964 -3.340 12.627 1.00 38.41 129 LEU A CA 1
ATOM 1030 C C . LEU A 1 129 ? -17.123 -4.871 12.604 1.00 38.41 129 LEU A C 1
ATOM 1032 O O . LEU A 1 129 ? -18.066 -5.387 12.007 1.00 38.41 129 LEU A O 1
ATOM 1036 N N . MET A 1 130 ? -16.195 -5.601 13.222 1.00 41.75 130 MET A N 1
ATOM 1037 C CA . MET A 1 130 ? -16.338 -7.041 13.440 1.00 41.75 130 MET A CA 1
ATOM 1038 C C . MET A 1 130 ? -17.092 -7.274 14.744 1.00 41.75 130 MET A C 1
ATOM 1040 O O . MET A 1 130 ? -16.632 -6.887 15.816 1.00 41.75 130 MET A O 1
ATOM 1044 N N . VAL A 1 131 ? -18.253 -7.919 14.650 1.00 39.22 131 VAL A N 1
ATOM 1045 C CA . VAL A 1 131 ? -19.034 -8.342 15.813 1.00 39.22 131 VAL A CA 1
ATOM 1046 C C . VAL A 1 131 ? -18.981 -9.862 15.874 1.00 39.22 131 VAL A C 1
ATOM 1048 O O . VAL A 1 131 ? -19.415 -10.539 14.944 1.00 39.22 131 VAL A O 1
ATOM 1051 N N . SER A 1 132 ? -18.430 -10.392 16.962 1.00 35.59 132 SER A N 1
ATOM 1052 C CA . SER A 1 132 ? -18.553 -11.806 17.307 1.00 35.59 132 SER A CA 1
ATOM 1053 C C . SER A 1 132 ? -19.911 -12.019 17.971 1.00 35.59 132 SER A C 1
ATOM 1055 O O . SER A 1 132 ? -20.192 -11.430 19.016 1.00 35.59 132 SER A O 1
ATOM 1057 N N . LEU A 1 133 ? -20.763 -12.837 17.357 1.00 36.97 133 LEU A N 1
ATOM 1058 C CA . LEU A 1 133 ? -21.939 -13.396 18.017 1.00 36.97 133 LEU A CA 1
ATOM 1059 C C . LEU A 1 133 ? -21.527 -14.784 18.511 1.00 36.97 133 LEU A C 1
ATOM 1061 O O . LEU A 1 133 ? -21.474 -15.729 17.731 1.00 36.97 133 LEU A O 1
ATOM 1065 N N . GLY A 1 134 ? -21.129 -14.860 19.781 1.00 39.06 134 GLY A N 1
ATOM 1066 C CA . GLY A 1 134 ? -20.637 -16.088 20.399 1.00 39.06 134 GLY A CA 1
ATOM 1067 C C . GLY A 1 134 ? -21.735 -17.119 20.666 1.00 39.06 134 GLY A C 1
ATOM 1068 O O . GLY A 1 134 ? -22.855 -16.764 21.045 1.00 39.06 134 GLY A O 1
ATOM 1069 N N . GLY A 1 135 ? -21.343 -18.384 20.503 1.00 37.62 135 GLY A N 1
ATOM 1070 C CA . GLY A 1 135 ? -22.056 -19.621 20.811 1.00 37.62 135 GLY A CA 1
ATOM 1071 C C . GLY A 1 135 ? -21.211 -20.802 20.363 1.00 37.62 135 GLY A C 1
ATOM 1072 O O . GLY A 1 135 ? -21.230 -21.071 19.145 1.00 37.62 135 GLY A O 1
#

pLDDT: mean 77.3, std 13.88, range [35.59, 91.88]